Protein AF-A0AAW7JX85-F1 (afdb_monomer_lite)

Organism: NCBI:txid1776379

Structure (mmCIF, N/CA/C/O backbone):
data_AF-A0AAW7JX85-F1
#
_entry.id   AF-A0AAW7JX85-F1
#
loop_
_atom_site.group_PDB
_atom_site.id
_atom_site.type_symbol
_atom_site.label_atom_id
_atom_site.label_alt_id
_atom_site.label_comp_id
_atom_site.label_asym_id
_atom_site.label_entity_id
_atom_site.label_seq_id
_atom_site.pdbx_PDB_ins_code
_atom_site.Cartn_x
_atom_site.Cartn_y
_atom_site.Cartn_z
_atom_site.occupancy
_atom_site.B_iso_or_equiv
_atom_site.auth_seq_id
_atom_site.auth_comp_id
_atom_site.auth_asym_id
_atom_site.auth_atom_id
_atom_site.pdbx_PDB_model_num
ATOM 1 N N . ASN A 1 1 ? 28.231 -5.081 -46.125 1.00 40.06 1 ASN A N 1
ATOM 2 C CA . ASN A 1 1 ? 27.378 -3.881 -46.185 1.00 40.06 1 ASN A CA 1
ATOM 3 C C . ASN A 1 1 ? 26.794 -3.652 -44.812 1.00 40.06 1 ASN A C 1
ATOM 5 O O . ASN A 1 1 ? 25.957 -4.432 -44.390 1.00 40.06 1 ASN A O 1
ATOM 9 N N . ALA A 1 2 ? 27.368 -2.708 -44.066 1.00 45.59 2 ALA A N 1
ATOM 10 C CA . ALA A 1 2 ? 26.831 -2.276 -42.784 1.00 45.59 2 ALA A CA 1
ATOM 11 C C . ALA A 1 2 ? 25.811 -1.185 -43.098 1.00 45.59 2 ALA A C 1
ATOM 13 O O . ALA A 1 2 ? 26.187 -0.127 -43.598 1.00 45.59 2 ALA A O 1
ATOM 14 N N . ASP A 1 3 ? 24.537 -1.501 -42.905 1.00 51.84 3 ASP A N 1
ATOM 15 C CA . ASP A 1 3 ? 23.443 -0.577 -43.161 1.00 51.84 3 ASP A CA 1
ATOM 16 C C . ASP A 1 3 ? 23.617 0.677 -42.295 1.00 51.84 3 ASP A C 1
ATOM 18 O O . ASP A 1 3 ? 23.916 0.599 -41.099 1.00 51.84 3 ASP A O 1
ATOM 22 N N . ASN A 1 4 ? 23.498 1.834 -42.941 1.00 54.31 4 ASN A N 1
ATOM 23 C CA . ASN A 1 4 ? 23.667 3.154 -42.351 1.00 54.31 4 ASN A CA 1
ATOM 24 C C . ASN A 1 4 ? 22.527 3.423 -41.359 1.00 54.31 4 ASN A C 1
ATOM 26 O O . ASN A 1 4 ? 21.458 3.864 -41.764 1.00 54.31 4 ASN A O 1
ATOM 30 N N . TYR A 1 5 ? 22.738 3.161 -40.070 1.00 55.84 5 TYR A N 1
ATOM 31 C CA . TYR A 1 5 ? 21.803 3.591 -39.027 1.00 55.84 5 TYR A CA 1
ATOM 32 C C . TYR A 1 5 ? 21.971 5.095 -38.789 1.00 55.84 5 TYR A C 1
ATOM 34 O O . TYR A 1 5 ? 23.026 5.533 -38.324 1.00 55.84 5 TYR A O 1
ATOM 42 N N . ILE A 1 6 ? 20.940 5.883 -39.097 1.00 60.38 6 ILE A N 1
ATOM 43 C CA . ILE A 1 6 ? 20.898 7.316 -38.793 1.00 60.38 6 ILE A CA 1
ATOM 44 C C . ILE A 1 6 ? 20.284 7.494 -37.398 1.00 60.38 6 ILE A C 1
ATOM 46 O O . ILE A 1 6 ? 19.372 6.771 -36.994 1.00 60.38 6 ILE A O 1
ATOM 50 N N . ALA A 1 7 ? 20.804 8.446 -36.619 1.00 50.22 7 ALA A N 1
ATOM 51 C CA . ALA A 1 7 ? 20.253 8.771 -35.307 1.00 50.22 7 ALA A CA 1
ATOM 52 C C . ALA A 1 7 ? 18.783 9.215 -35.444 1.00 50.22 7 ALA A C 1
ATOM 54 O O . ALA A 1 7 ? 18.509 10.280 -35.991 1.00 50.22 7 ALA A O 1
ATOM 55 N N . GLY A 1 8 ? 17.855 8.390 -34.950 1.00 56.38 8 GLY A N 1
ATOM 56 C CA . GLY A 1 8 ? 16.407 8.597 -35.077 1.00 56.38 8 GLY A CA 1
ATOM 57 C C . GLY A 1 8 ? 15.670 7.468 -35.803 1.00 56.38 8 GLY A C 1
ATOM 58 O O . GLY A 1 8 ? 14.451 7.374 -35.670 1.00 56.38 8 GLY A O 1
ATOM 59 N N . ASP A 1 9 ? 16.385 6.578 -36.495 1.00 60.16 9 ASP A N 1
ATOM 60 C CA . ASP A 1 9 ? 15.768 5.433 -37.165 1.00 60.16 9 ASP A CA 1
ATOM 61 C C . ASP A 1 9 ? 15.318 4.369 -36.153 1.00 60.16 9 ASP A C 1
ATOM 63 O O . ASP A 1 9 ? 16.086 3.904 -35.304 1.00 60.16 9 ASP A O 1
ATOM 67 N N . ILE A 1 10 ? 14.053 3.959 -36.257 1.00 60.72 10 ILE A N 1
ATOM 68 C CA . ILE A 1 10 ? 13.500 2.818 -35.522 1.00 60.72 10 ILE A CA 1
ATOM 69 C C . ILE A 1 10 ? 13.698 1.570 -36.384 1.00 60.72 10 ILE A C 1
ATOM 71 O O . ILE A 1 10 ? 13.308 1.556 -37.549 1.00 60.72 10 ILE A O 1
ATOM 75 N N . ASP A 1 11 ? 14.273 0.512 -35.804 1.00 61.19 11 ASP A N 1
ATOM 76 C CA . ASP A 1 11 ? 14.419 -0.789 -36.467 1.00 61.19 11 ASP A CA 1
ATOM 77 C C . ASP A 1 11 ? 13.043 -1.312 -36.919 1.00 61.19 11 ASP A C 1
ATOM 79 O O . ASP A 1 11 ? 12.194 -1.697 -36.109 1.00 61.19 11 ASP A O 1
ATOM 83 N N . THR A 1 12 ? 12.825 -1.322 -38.233 1.00 59.59 12 THR A N 1
ATOM 84 C CA . THR A 1 12 ? 11.563 -1.706 -38.879 1.00 59.59 12 THR A CA 1
ATOM 85 C C . THR A 1 12 ? 11.342 -3.215 -38.910 1.00 59.59 12 THR A C 1
ATOM 87 O O . THR A 1 12 ? 10.331 -3.680 -39.429 1.00 59.59 12 THR A O 1
ATOM 90 N N . ARG A 1 13 ? 12.242 -4.019 -38.327 1.00 64.69 13 ARG A N 1
ATOM 91 C CA . ARG A 1 13 ? 12.020 -5.463 -38.149 1.00 64.69 13 ARG A CA 1
ATOM 92 C C . ARG A 1 13 ? 11.022 -5.777 -37.034 1.00 64.69 13 ARG A C 1
ATOM 94 O O . ARG A 1 13 ? 10.712 -6.948 -36.828 1.00 64.69 13 ARG A O 1
ATOM 101 N N . TYR A 1 14 ? 10.544 -4.759 -36.305 1.00 56.94 14 TYR A N 1
ATOM 102 C CA . TYR A 1 14 ? 9.513 -4.846 -35.258 1.00 56.94 14 TYR A CA 1
ATOM 103 C C . TYR A 1 14 ? 9.771 -5.926 -34.191 1.00 56.94 14 TYR A C 1
ATOM 105 O O . TYR A 1 14 ? 8.859 -6.351 -33.485 1.00 56.94 14 TYR A O 1
ATOM 113 N N . SER A 1 15 ? 11.018 -6.373 -34.028 1.00 62.97 15 SER A N 1
ATOM 114 C CA . SER A 1 15 ? 11.378 -7.412 -33.069 1.00 62.97 15 SER A CA 1
ATOM 115 C C . SER A 1 15 ? 11.629 -6.794 -31.694 1.00 62.97 15 SER A C 1
ATOM 117 O O . SER A 1 15 ? 12.772 -6.687 -31.247 1.00 62.97 15 SER A O 1
ATOM 119 N N . PHE A 1 16 ? 10.568 -6.360 -31.019 1.00 68.69 16 PHE A N 1
ATOM 120 C CA . PHE A 1 16 ? 10.638 -6.020 -29.601 1.00 68.69 16 PHE A CA 1
ATOM 121 C C . PHE A 1 16 ? 10.461 -7.289 -28.764 1.00 68.69 16 PHE A C 1
ATOM 123 O O . PHE A 1 16 ? 9.682 -8.183 -29.092 1.00 68.69 16 PHE A O 1
ATOM 130 N N . ARG A 1 17 ? 11.213 -7.388 -27.670 1.00 65.56 17 ARG A N 1
ATOM 131 C CA . ARG A 1 17 ? 11.074 -8.470 -26.695 1.00 65.56 17 ARG A CA 1
ATOM 132 C C . ARG A 1 17 ? 10.795 -7.852 -25.341 1.00 65.56 17 ARG A C 1
ATOM 134 O O . ARG A 1 17 ? 11.525 -6.961 -24.910 1.00 65.56 17 ARG A O 1
ATOM 141 N N . LEU A 1 18 ? 9.745 -8.330 -24.684 1.00 68.25 18 LEU A N 1
ATOM 142 C CA . LEU A 1 18 ? 9.506 -8.012 -23.288 1.00 68.25 18 LEU A CA 1
ATOM 143 C C . LEU A 1 18 ? 10.439 -8.884 -22.448 1.00 68.25 18 LEU A C 1
ATOM 145 O O . LEU A 1 18 ? 10.380 -10.110 -22.515 1.00 68.25 18 LEU A O 1
ATOM 149 N N . TYR A 1 19 ? 11.311 -8.241 -21.683 1.00 68.94 19 TYR A N 1
ATOM 150 C CA . TYR A 1 19 ? 12.165 -8.912 -20.715 1.00 68.94 19 TYR A CA 1
ATOM 151 C C . TYR A 1 19 ? 11.685 -8.543 -19.319 1.00 68.94 19 TYR A C 1
ATOM 153 O O . TYR A 1 19 ? 11.742 -7.377 -18.931 1.00 68.94 19 TYR A O 1
ATOM 161 N N . GLU A 1 20 ? 11.224 -9.535 -18.564 1.00 72.62 20 GLU A N 1
ATOM 162 C CA . GLU A 1 20 ? 10.958 -9.375 -17.141 1.00 72.62 20 GLU A CA 1
ATOM 163 C C . GLU A 1 20 ? 12.189 -9.841 -16.365 1.00 72.62 20 GLU A C 1
ATOM 165 O O . GLU A 1 20 ? 12.597 -11.000 -16.445 1.00 7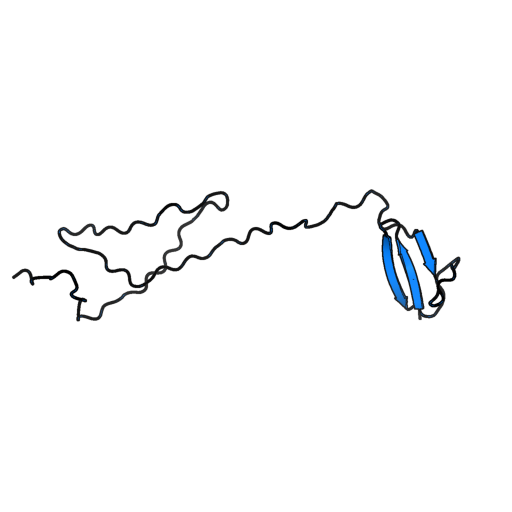2.62 20 GLU A O 1
ATOM 170 N N . PHE A 1 21 ? 12.829 -8.911 -15.658 1.00 74.19 21 PHE A N 1
ATOM 171 C CA . PHE A 1 21 ? 14.009 -9.196 -14.852 1.00 74.19 21 PHE A CA 1
ATOM 172 C C . PHE A 1 21 ? 13.777 -8.743 -13.414 1.00 74.19 21 PHE A C 1
ATOM 174 O O . PHE A 1 21 ? 13.696 -7.547 -13.124 1.00 74.19 21 PHE A O 1
ATOM 181 N N . THR A 1 22 ? 13.703 -9.711 -12.504 1.00 74.88 22 THR A N 1
ATOM 182 C CA . THR A 1 22 ? 13.582 -9.451 -11.069 1.00 74.88 22 THR A CA 1
ATOM 183 C C . THR A 1 22 ? 14.970 -9.301 -10.465 1.00 74.88 22 THR A C 1
ATOM 185 O O . THR A 1 22 ? 15.702 -10.275 -10.306 1.00 74.88 22 THR A O 1
ATOM 188 N N . MET A 1 23 ? 15.330 -8.070 -10.104 1.00 78.25 23 MET A N 1
ATOM 189 C CA . MET A 1 23 ? 16.571 -7.782 -9.388 1.00 78.25 23 MET A CA 1
ATOM 190 C C . MET A 1 23 ? 16.304 -7.765 -7.875 1.00 78.25 23 MET A C 1
ATOM 192 O O . MET A 1 23 ? 15.437 -7.002 -7.439 1.00 78.25 23 MET A O 1
ATOM 196 N N . PRO A 1 24 ? 17.018 -8.555 -7.052 1.00 77.62 24 PRO A N 1
ATOM 197 C CA . PRO A 1 24 ? 16.917 -8.431 -5.604 1.00 77.62 24 PRO A CA 1
ATOM 198 C C . PRO A 1 24 ? 17.432 -7.050 -5.175 1.00 77.62 24 PRO A C 1
ATOM 200 O O . PRO A 1 24 ? 18.538 -6.649 -5.533 1.00 77.62 24 PRO A O 1
ATOM 203 N N . THR A 1 25 ? 16.625 -6.306 -4.418 1.00 80.12 25 THR A N 1
ATOM 204 C CA . THR A 1 25 ? 16.970 -4.960 -3.934 1.00 80.12 25 THR A CA 1
ATOM 205 C C . THR A 1 25 ? 16.885 -4.882 -2.417 1.00 80.12 25 THR A C 1
ATOM 207 O O . THR A 1 25 ? 15.948 -5.415 -1.823 1.00 80.12 25 THR A O 1
ATOM 210 N N . ASP A 1 26 ? 17.804 -4.140 -1.802 1.00 85.25 26 ASP A N 1
ATOM 211 C CA . ASP A 1 26 ? 17.736 -3.789 -0.384 1.00 85.25 26 ASP A CA 1
ATOM 212 C C . ASP A 1 26 ? 16.626 -2.751 -0.141 1.00 85.25 26 ASP A C 1
ATOM 214 O O . ASP A 1 26 ? 16.649 -1.649 -0.694 1.00 85.25 26 ASP A O 1
ATOM 218 N N . LYS A 1 27 ? 15.651 -3.108 0.703 1.00 83.12 27 LYS A N 1
ATOM 219 C CA . LYS A 1 27 ? 14.491 -2.266 1.036 1.00 83.12 27 LYS A CA 1
ATOM 220 C C . LYS A 1 27 ? 14.862 -1.009 1.828 1.00 83.12 27 LYS A C 1
ATOM 222 O O . LYS A 1 27 ? 14.097 -0.051 1.811 1.00 83.12 27 LYS A O 1
ATOM 227 N N . SER A 1 28 ? 16.012 -1.000 2.503 1.00 82.62 28 SER A N 1
ATOM 228 C CA . SER A 1 28 ? 16.520 0.162 3.245 1.00 82.62 28 SER A CA 1
ATOM 229 C C . SER A 1 28 ? 17.216 1.191 2.345 1.00 82.62 28 SER A C 1
ATOM 231 O O . SER A 1 28 ? 17.562 2.287 2.791 1.00 82.62 28 SER A O 1
ATOM 233 N N . LYS A 1 29 ? 17.442 0.854 1.069 1.00 84.44 29 LYS A N 1
ATOM 234 C CA . LYS A 1 29 ? 18.219 1.659 0.125 1.00 84.44 29 LYS A CA 1
ATOM 235 C C . LYS A 1 29 ? 17.357 2.140 -1.038 1.00 84.44 29 LYS A C 1
ATOM 237 O O . LYS A 1 29 ? 16.302 1.598 -1.360 1.00 84.44 29 LYS A O 1
ATOM 242 N N . ARG A 1 30 ? 17.844 3.184 -1.709 1.00 83.31 30 ARG A N 1
ATOM 243 C CA . ARG A 1 30 ? 17.240 3.723 -2.933 1.00 83.31 30 ARG A CA 1
ATOM 244 C C . ARG A 1 30 ? 18.004 3.214 -4.150 1.00 83.31 30 ARG A C 1
ATOM 246 O O . ARG A 1 30 ? 19.232 3.179 -4.142 1.00 83.31 30 ARG A O 1
ATOM 253 N N . ILE A 1 31 ? 17.277 2.881 -5.214 1.00 85.94 31 ILE A N 1
ATOM 254 C CA . ILE A 1 31 ? 17.880 2.618 -6.526 1.00 85.94 31 ILE A CA 1
ATOM 255 C C . ILE A 1 31 ? 18.395 3.954 -7.071 1.00 85.94 31 ILE A C 1
ATOM 257 O O . ILE A 1 31 ? 17.618 4.900 -7.194 1.00 85.94 31 ILE A O 1
ATOM 261 N N . LYS A 1 32 ? 19.696 4.034 -7.367 1.00 87.38 32 LYS A N 1
ATOM 262 C CA . LYS A 1 32 ? 20.340 5.254 -7.881 1.00 87.38 32 LYS A CA 1
ATOM 263 C C . LYS A 1 32 ? 20.232 5.368 -9.401 1.00 87.38 32 LYS A C 1
ATOM 265 O O . LYS A 1 32 ? 19.911 6.434 -9.910 1.00 87.38 32 LYS A O 1
ATOM 270 N N . SER A 1 33 ? 20.504 4.280 -10.113 1.00 88.00 33 SER A N 1
ATOM 271 C CA . SER A 1 33 ? 20.450 4.225 -11.573 1.00 88.00 33 SER A CA 1
ATOM 272 C C . SER A 1 33 ? 20.214 2.796 -12.053 1.00 88.00 33 SER A C 1
ATOM 274 O O . SER A 1 33 ? 20.512 1.833 -11.345 1.00 88.00 33 SER A O 1
ATOM 276 N N . VAL A 1 34 ? 19.690 2.675 -13.270 1.00 85.94 34 VAL A N 1
ATOM 277 C CA . VAL A 1 34 ? 19.630 1.428 -14.037 1.00 85.94 34 VAL A CA 1
ATOM 278 C C . VAL A 1 34 ? 20.363 1.695 -15.346 1.00 85.94 34 VAL A C 1
ATOM 280 O O . VAL A 1 34 ? 20.040 2.661 -16.035 1.00 85.94 34 VAL A O 1
ATOM 283 N N . THR A 1 35 ? 21.357 0.870 -15.669 1.00 87.19 35 THR A N 1
ATOM 284 C CA . THR A 1 35 ? 22.217 1.062 -16.844 1.00 87.19 35 THR A CA 1
ATOM 285 C C . THR A 1 35 ? 22.089 -0.133 -17.776 1.00 87.19 35 THR A C 1
ATOM 287 O O . THR A 1 35 ? 22.250 -1.274 -17.346 1.00 87.19 35 THR A O 1
ATOM 290 N N . PHE A 1 36 ? 21.844 0.134 -19.057 1.00 83.88 36 PHE A N 1
ATOM 291 C CA . PHE A 1 36 ? 21.767 -0.877 -20.109 1.00 83.88 36 PHE A CA 1
ATOM 292 C C . PHE A 1 36 ? 22.981 -0.735 -21.021 1.00 83.88 36 PHE A C 1
ATOM 294 O O . PHE A 1 36 ? 23.260 0.356 -21.515 1.00 83.88 36 PHE A O 1
ATOM 301 N N . THR A 1 37 ? 23.706 -1.828 -21.248 1.00 83.44 37 THR A N 1
ATOM 302 C CA . THR A 1 37 ? 24.880 -1.841 -22.124 1.00 83.44 37 THR A CA 1
ATOM 303 C C . THR A 1 37 ? 24.760 -2.946 -23.163 1.00 83.44 37 THR A C 1
ATOM 305 O O . THR A 1 37 ? 24.344 -4.067 -22.872 1.00 83.44 37 THR A O 1
ATOM 308 N N . SER A 1 38 ? 25.133 -2.626 -24.400 1.00 82.56 38 SER A N 1
ATOM 309 C CA . SER A 1 38 ? 25.334 -3.625 -25.445 1.00 82.56 38 SER A CA 1
ATOM 310 C C . SER A 1 38 ? 26.780 -4.104 -25.394 1.00 82.56 38 SER A C 1
ATOM 312 O O . SER A 1 38 ? 27.704 -3.296 -25.386 1.00 82.56 38 SER A O 1
ATOM 314 N N . ARG A 1 39 ? 26.987 -5.424 -25.401 1.00 83.81 39 ARG A N 1
ATOM 315 C CA . ARG A 1 39 ? 28.331 -6.019 -25.531 1.00 83.81 39 ARG A CA 1
ATOM 316 C C . ARG A 1 39 ? 28.818 -6.085 -26.981 1.00 83.81 39 ARG A C 1
ATOM 318 O O . ARG A 1 39 ? 29.973 -6.416 -27.222 1.00 83.81 39 ARG A O 1
ATOM 325 N N . LYS A 1 40 ? 27.944 -5.801 -27.949 1.00 82.75 40 LYS A N 1
ATOM 326 C CA . LYS A 1 40 ? 28.281 -5.769 -29.373 1.00 82.75 40 LYS A CA 1
ATOM 327 C C . LYS A 1 40 ? 28.772 -4.371 -29.747 1.00 82.75 40 LYS A C 1
ATOM 329 O O . LYS A 1 40 ? 28.105 -3.389 -29.420 1.00 82.75 40 LYS A O 1
ATOM 334 N N . SER A 1 41 ? 29.904 -4.310 -30.452 1.00 79.56 41 SER A N 1
ATOM 335 C CA . SER A 1 41 ? 30.449 -3.060 -30.993 1.00 79.56 41 SER A CA 1
ATOM 336 C C . SER A 1 41 ? 29.419 -2.349 -31.879 1.00 79.56 41 SER A C 1
ATOM 338 O O . SER A 1 41 ? 28.697 -3.008 -32.632 1.00 79.56 41 SER A O 1
ATOM 340 N N . SER A 1 42 ? 29.348 -1.021 -31.761 1.00 75.75 42 SER A N 1
ATOM 341 C CA . SER A 1 42 ? 28.448 -0.139 -32.524 1.00 75.75 42 SER A CA 1
ATOM 342 C C . SER A 1 42 ? 26.960 -0.507 -32.459 1.00 75.75 42 SER A C 1
ATOM 344 O O . SER A 1 42 ? 26.220 -0.302 -33.416 1.00 75.75 42 SER A O 1
ATOM 346 N N . SER A 1 43 ? 26.506 -1.072 -31.338 1.00 76.94 43 SER A N 1
ATOM 347 C CA . SER A 1 43 ? 25.103 -1.428 -31.120 1.00 76.94 43 SER A CA 1
ATOM 348 C C . SER A 1 43 ? 24.565 -0.697 -29.897 1.00 76.94 43 SER A C 1
ATOM 350 O O . SER A 1 43 ? 25.182 -0.734 -28.833 1.00 76.94 43 SER A O 1
ATOM 352 N N . TYR A 1 44 ? 23.387 -0.093 -30.029 1.00 73.88 44 TYR A N 1
ATOM 353 C CA . TYR A 1 44 ? 22.722 0.654 -28.963 1.00 73.88 44 TYR A CA 1
ATOM 354 C C . TYR A 1 44 ? 21.416 -0.050 -28.580 1.00 73.88 44 TYR A C 1
ATOM 356 O O . TYR A 1 44 ? 20.643 -0.406 -29.469 1.00 73.88 44 TYR A O 1
ATOM 364 N N . PRO A 1 45 ? 21.154 -0.303 -27.286 1.00 77.75 45 PRO A N 1
ATOM 365 C CA . PRO A 1 45 ? 19.860 -0.824 -26.870 1.00 77.75 45 PRO A CA 1
ATOM 366 C C . PRO A 1 45 ? 18.799 0.286 -26.948 1.00 77.75 45 PRO A C 1
ATOM 368 O O . PRO A 1 45 ? 18.967 1.340 -26.338 1.00 77.75 45 PRO A O 1
ATOM 371 N N . THR A 1 46 ? 17.687 0.038 -27.642 1.00 75.88 46 THR A N 1
ATOM 372 C CA . THR A 1 46 ? 16.505 0.915 -27.604 1.00 75.88 46 THR A CA 1
ATOM 373 C C . THR A 1 46 ? 15.567 0.452 -26.493 1.00 75.88 46 THR A C 1
ATOM 375 O O . THR A 1 46 ? 15.159 -0.709 -26.468 1.00 75.88 46 THR A O 1
ATOM 378 N N . ILE A 1 47 ? 15.215 1.354 -25.574 1.00 79.75 47 ILE A N 1
ATOM 379 C CA . ILE A 1 47 ? 14.326 1.069 -24.442 1.00 79.75 47 ILE A CA 1
ATOM 380 C C . ILE A 1 47 ? 13.012 1.829 -24.634 1.00 79.75 47 ILE A C 1
ATOM 382 O O . ILE A 1 47 ? 13.013 3.055 -24.668 1.00 79.75 47 ILE A O 1
ATOM 386 N N . LEU A 1 48 ? 11.895 1.102 -24.742 1.00 78.94 48 LEU A N 1
ATOM 387 C CA . LEU A 1 48 ? 10.555 1.691 -24.903 1.00 78.94 48 LEU A CA 1
ATOM 388 C C . LEU A 1 48 ? 9.898 2.046 -23.561 1.00 78.94 48 LEU A C 1
ATOM 390 O O . LEU A 1 48 ? 9.084 2.961 -23.497 1.00 78.94 48 LEU A O 1
ATOM 394 N N . GLY A 1 49 ? 10.239 1.336 -22.482 1.00 80.12 49 GLY A N 1
ATOM 395 C CA . GLY A 1 49 ? 9.670 1.586 -21.162 1.00 80.12 49 GLY A CA 1
ATOM 396 C C . GLY A 1 49 ? 10.345 0.783 -20.056 1.00 80.12 49 GLY A C 1
ATOM 397 O O . GLY A 1 49 ? 10.854 -0.313 -20.286 1.00 80.12 49 GLY A O 1
ATOM 398 N N . ILE A 1 50 ? 10.347 1.347 -18.847 1.00 83.06 50 ILE A N 1
ATOM 399 C CA . ILE A 1 50 ? 10.850 0.711 -17.626 1.00 83.06 50 ILE A CA 1
ATOM 400 C C . ILE A 1 50 ? 9.787 0.883 -16.544 1.00 83.06 50 ILE A C 1
ATOM 402 O O . ILE A 1 50 ? 9.341 2.000 -16.284 1.00 83.06 50 ILE A O 1
ATOM 406 N N . ALA A 1 51 ? 9.415 -0.212 -15.884 1.00 82.44 51 ALA A N 1
ATOM 407 C CA . ALA A 1 51 ? 8.537 -0.192 -14.721 1.00 82.44 51 ALA A CA 1
ATOM 408 C C . ALA A 1 51 ? 9.294 -0.653 -13.469 1.00 82.44 51 ALA A C 1
ATOM 410 O O . ALA A 1 51 ? 10.150 -1.535 -13.522 1.00 82.44 51 ALA A O 1
ATOM 411 N N . LYS A 1 52 ? 8.960 -0.059 -12.321 1.00 82.31 52 LYS A N 1
ATOM 412 C CA . LYS A 1 52 ? 9.497 -0.416 -11.004 1.00 82.31 52 LYS A CA 1
ATOM 413 C C . LYS A 1 52 ? 8.339 -0.705 -10.061 1.00 82.31 52 LYS A C 1
ATOM 415 O O . LYS A 1 52 ? 7.481 0.150 -9.863 1.00 82.31 52 LYS A O 1
ATOM 420 N N . LYS A 1 53 ? 8.389 -1.844 -9.368 1.00 79.19 53 LYS A N 1
ATOM 421 C CA . LYS A 1 53 ? 7.552 -2.078 -8.187 1.00 79.19 53 LYS A CA 1
ATOM 422 C C . LYS A 1 53 ? 8.247 -1.499 -6.949 1.00 79.19 53 LYS A C 1
ATOM 424 O O . LYS A 1 53 ? 9.403 -1.809 -6.657 1.00 79.19 53 LYS A O 1
ATOM 429 N N . GLY A 1 54 ? 7.584 -0.568 -6.269 1.00 74.62 54 GLY A N 1
ATOM 430 C CA . GLY A 1 54 ? 8.046 -0.007 -4.998 1.00 74.62 54 GLY A CA 1
ATOM 431 C C . GLY A 1 54 ? 7.722 -0.921 -3.816 1.00 74.62 54 GLY A C 1
ATOM 432 O O . GLY A 1 54 ? 6.846 -1.778 -3.912 1.00 74.62 54 GLY A O 1
ATOM 433 N N . PHE A 1 55 ? 8.417 -0.718 -2.697 1.00 74.19 55 PHE A N 1
ATOM 434 C CA . PHE A 1 55 ? 8.005 -1.251 -1.401 1.00 74.19 55 PHE A CA 1
ATOM 435 C C . PHE A 1 55 ? 7.293 -0.134 -0.635 1.00 74.19 55 PHE A C 1
ATOM 437 O O . PHE A 1 55 ? 7.814 0.979 -0.555 1.00 74.19 55 PHE A O 1
ATOM 444 N N . TYR A 1 56 ? 6.096 -0.413 -0.125 1.00 76.50 56 TYR A N 1
ATOM 445 C CA . TYR A 1 56 ? 5.346 0.534 0.692 1.00 76.50 56 TYR A CA 1
ATOM 446 C C . TYR A 1 56 ? 5.924 0.549 2.109 1.00 76.50 56 TYR A C 1
ATOM 448 O O . TYR A 1 56 ? 6.013 -0.498 2.747 1.00 76.50 56 TYR A O 1
ATOM 456 N N . VAL A 1 57 ? 6.314 1.730 2.589 1.00 73.44 57 VAL A N 1
ATOM 457 C CA . VAL A 1 57 ? 6.719 1.941 3.981 1.00 73.44 57 VAL A CA 1
ATOM 458 C C . VAL A 1 57 ? 5.624 2.777 4.643 1.00 73.44 57 VAL A C 1
ATOM 460 O O . VAL A 1 57 ? 5.483 3.947 4.284 1.00 73.44 57 VAL A O 1
ATOM 463 N N . PRO A 1 58 ? 4.819 2.211 5.559 1.00 74.50 58 PRO A N 1
ATOM 464 C CA . PRO A 1 58 ? 3.858 2.999 6.318 1.00 74.50 58 PRO A CA 1
ATOM 465 C C . PRO A 1 58 ? 4.619 3.979 7.216 1.00 74.50 58 PRO A C 1
ATOM 467 O O . PRO A 1 58 ? 5.429 3.573 8.041 1.00 74.50 58 PRO A O 1
ATOM 47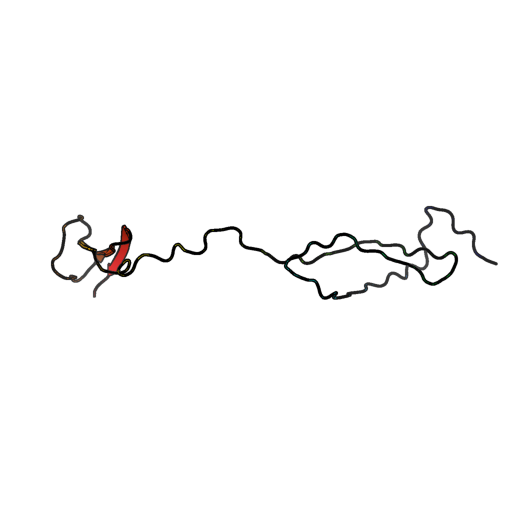0 N N . THR A 1 59 ? 4.368 5.276 7.051 1.00 76.25 59 THR A N 1
ATOM 471 C CA . THR A 1 59 ? 4.971 6.351 7.863 1.00 76.25 59 THR A CA 1
ATOM 472 C C . THR A 1 59 ? 4.013 6.874 8.939 1.00 76.25 59 THR A C 1
ATOM 474 O O . THR A 1 59 ? 4.153 8.004 9.396 1.00 76.25 59 THR A O 1
ATOM 477 N N . GLY A 1 60 ? 2.995 6.088 9.299 1.00 76.50 60 GLY A N 1
ATOM 478 C CA . GLY A 1 60 ? 1.994 6.441 10.308 1.00 76.50 60 GLY A CA 1
ATOM 479 C C . GLY A 1 60 ? 2.298 5.834 11.677 1.00 76.50 60 GLY A C 1
ATOM 480 O O . GLY A 1 60 ? 3.039 4.860 11.783 1.00 76.50 60 GLY A O 1
ATOM 481 N N . ILE A 1 61 ? 1.689 6.390 12.725 1.00 74.44 61 ILE A N 1
ATOM 482 C CA . ILE A 1 61 ? 1.686 5.788 14.064 1.00 74.44 61 ILE A CA 1
ATOM 483 C C . ILE A 1 61 ? 0.760 4.567 14.014 1.00 74.44 61 ILE A C 1
ATOM 4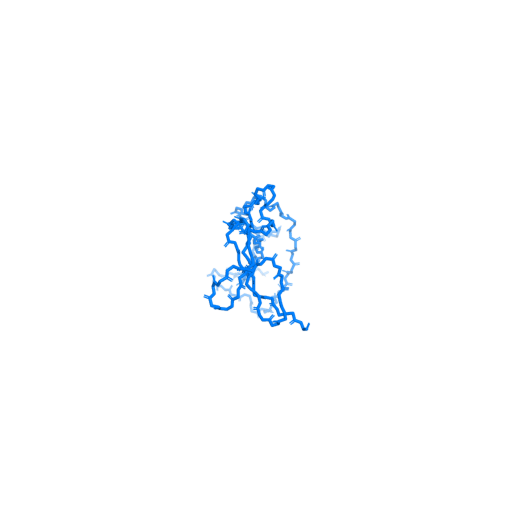85 O O . ILE A 1 61 ? -0.434 4.717 13.761 1.00 74.44 61 ILE A O 1
ATOM 489 N N . VAL A 1 62 ? 1.312 3.364 14.200 1.00 66.94 62 VAL A N 1
ATOM 490 C CA . VAL A 1 62 ? 0.557 2.098 14.082 1.00 66.94 62 VAL A CA 1
ATOM 491 C C . VAL A 1 62 ? -0.209 1.771 15.367 1.00 66.94 62 VAL A C 1
ATOM 493 O O . VAL A 1 62 ? -1.289 1.194 15.306 1.00 66.94 62 VAL A O 1
ATOM 496 N N . SER A 1 63 ? 0.287 2.223 16.512 1.00 62.62 63 SER A N 1
ATOM 497 C CA . SER A 1 63 ? -0.400 2.209 17.802 1.00 62.62 63 SER A CA 1
ATOM 498 C C . SER A 1 63 ? 0.521 2.882 18.812 1.00 62.62 63 SER A C 1
ATOM 500 O O . SER A 1 63 ? 1.740 2.743 18.732 1.00 62.62 63 SER A O 1
ATOM 502 N N . VAL A 1 64 ? -0.049 3.635 19.746 1.00 63.72 64 VAL A N 1
ATOM 503 C CA . VAL A 1 64 ? 0.643 3.943 20.999 1.00 63.72 64 VAL A CA 1
ATOM 504 C C . VAL A 1 64 ? 0.344 2.737 21.875 1.00 63.72 64 VAL A C 1
ATOM 506 O O . VAL A 1 64 ? -0.838 2.451 22.071 1.00 63.72 64 VAL A O 1
ATOM 509 N N . ASP A 1 65 ? 1.359 1.985 22.304 1.00 60.34 65 ASP A N 1
ATOM 510 C CA . ASP A 1 65 ? 1.152 0.915 23.282 1.00 60.34 65 ASP A CA 1
ATOM 511 C C . ASP A 1 65 ? 0.491 1.553 24.502 1.00 60.34 65 ASP A C 1
ATOM 513 O O . ASP A 1 65 ? 1.074 2.387 25.196 1.00 60.34 65 ASP A O 1
ATOM 517 N N . THR A 1 66 ? -0.796 1.274 24.664 1.00 62.34 66 THR A N 1
ATOM 518 C CA . THR A 1 66 ? -1.595 1.857 25.725 1.00 62.34 66 THR A CA 1
ATOM 519 C C . THR A 1 66 ? -1.141 1.265 27.052 1.00 62.34 66 THR A C 1
ATOM 521 O O . THR A 1 66 ? -1.013 0.049 27.166 1.00 62.34 66 THR A O 1
ATOM 524 N N . GLU A 1 67 ? -0.897 2.149 28.018 1.00 63.78 67 GLU A N 1
ATOM 525 C CA . GLU A 1 67 ? -0.482 1.874 29.398 1.00 63.78 67 GLU A CA 1
ATOM 526 C C . GLU A 1 67 ? -1.153 0.617 29.989 1.00 63.78 67 GLU A C 1
ATOM 528 O O . GLU A 1 67 ? -2.321 0.336 29.702 1.00 63.78 67 GLU A O 1
ATOM 533 N N . GLU A 1 68 ? -0.436 -0.140 30.832 1.00 70.50 68 GLU A N 1
ATOM 534 C CA . GLU A 1 68 ? -1.017 -1.278 31.562 1.00 70.50 68 GLU A CA 1
ATOM 535 C C . GLU A 1 68 ? -2.349 -0.871 32.222 1.00 70.50 68 GLU A C 1
ATOM 537 O O . GLU A 1 68 ? -2.428 0.109 32.962 1.00 70.50 68 GLU A O 1
ATOM 542 N N . GLY A 1 69 ? -3.423 -1.608 31.920 1.00 67.69 69 GLY A N 1
ATOM 543 C CA . GLY A 1 69 ? -4.773 -1.318 32.421 1.00 67.69 69 GLY A CA 1
ATOM 544 C C . GLY A 1 69 ? -5.621 -0.381 31.545 1.00 67.69 69 GLY A C 1
ATOM 545 O O . GLY A 1 69 ? -6.747 -0.042 31.907 1.00 67.69 69 GLY A O 1
ATOM 546 N N . ALA A 1 70 ? -5.144 0.014 30.367 1.00 72.31 70 ALA A N 1
ATOM 547 C CA . ALA A 1 70 ? -5.891 0.823 29.402 1.00 72.31 70 ALA A CA 1
ATOM 548 C C . ALA A 1 70 ? -7.252 0.241 28.979 1.00 72.31 70 ALA A C 1
ATOM 550 O O . ALA A 1 70 ? -8.217 0.991 28.790 1.00 72.31 70 ALA A O 1
ATOM 551 N N . ASP A 1 71 ? -7.333 -1.086 28.873 1.00 82.69 71 ASP A N 1
ATOM 552 C CA . ASP A 1 71 ? -8.554 -1.826 28.540 1.00 82.69 71 ASP A CA 1
ATOM 553 C C . ASP A 1 71 ? -9.413 -2.167 29.769 1.00 82.69 71 ASP A C 1
ATOM 555 O O . ASP A 1 71 ? -10.426 -2.864 29.658 1.00 82.69 71 ASP A O 1
ATOM 559 N N . GLU A 1 72 ? -9.069 -1.654 30.951 1.00 90.38 72 GLU A N 1
ATOM 560 C CA . GLU A 1 72 ? -9.935 -1.770 32.118 1.00 90.38 72 GLU A CA 1
ATOM 561 C C . GLU A 1 72 ? -11.177 -0.889 31.977 1.00 90.38 72 GLU A C 1
ATOM 563 O O . GLU A 1 72 ? -11.142 0.248 31.490 1.00 90.38 72 GLU A O 1
ATOM 568 N N . ILE A 1 73 ? -12.303 -1.416 32.455 1.00 92.25 73 ILE A N 1
ATOM 569 C CA . ILE A 1 73 ? -13.580 -0.710 32.460 1.00 92.25 73 ILE A CA 1
ATOM 570 C C . ILE A 1 73 ? -13.524 0.410 33.504 1.00 92.25 73 ILE A C 1
ATOM 572 O O . ILE A 1 73 ? -13.433 0.166 34.704 1.00 92.25 73 ILE A O 1
ATOM 576 N N . GLN A 1 74 ? -13.645 1.652 33.043 1.00 94.62 74 GLN A N 1
ATOM 577 C CA . GLN A 1 74 ? -13.817 2.831 33.891 1.00 94.62 74 GLN A CA 1
ATOM 578 C C . GLN A 1 74 ? -15.265 2.942 34.402 1.00 94.62 74 GLN A C 1
ATOM 580 O O . GLN A 1 74 ? -15.516 3.342 35.544 1.00 94.62 74 GLN A O 1
ATOM 585 N N . GLY A 1 75 ? -16.242 2.580 33.567 1.00 95.81 75 GLY A N 1
ATOM 586 C CA . GLY A 1 75 ? -17.651 2.604 33.945 1.00 95.81 75 GLY A CA 1
ATOM 587 C C . GLY A 1 75 ? -18.585 2.035 32.884 1.00 95.81 75 GLY A C 1
ATOM 588 O O . GLY A 1 75 ? -18.237 1.941 31.708 1.00 95.81 75 GLY A O 1
ATOM 589 N N . ILE A 1 76 ? -19.789 1.673 33.319 1.00 97.06 76 ILE A N 1
ATOM 590 C CA . ILE A 1 76 ? -20.883 1.204 32.468 1.00 97.06 76 ILE A CA 1
ATOM 591 C C . ILE A 1 76 ? -22.021 2.210 32.604 1.00 97.06 76 ILE A C 1
ATOM 593 O O . ILE A 1 76 ? -22.302 2.666 33.711 1.00 97.06 76 ILE A O 1
ATOM 597 N N . TYR A 1 77 ? -22.663 2.565 31.497 1.00 97.50 77 TYR A N 1
ATOM 598 C CA . TYR A 1 77 ? -23.721 3.567 31.455 1.00 97.50 77 TYR A CA 1
ATOM 599 C C . TYR A 1 77 ? -24.896 3.089 30.602 1.00 97.50 77 TYR A C 1
ATOM 601 O O . TYR A 1 77 ? -24.718 2.302 29.672 1.00 97.50 77 TYR A O 1
ATOM 609 N N . ASN A 1 78 ? -26.100 3.577 30.887 1.00 95.75 78 ASN A N 1
ATOM 610 C CA . ASN A 1 78 ? -27.245 3.395 29.994 1.00 95.75 78 ASN A CA 1
ATOM 611 C C . ASN A 1 78 ? -27.229 4.429 28.848 1.00 95.75 78 ASN A C 1
ATOM 613 O O . ASN A 1 78 ? -26.3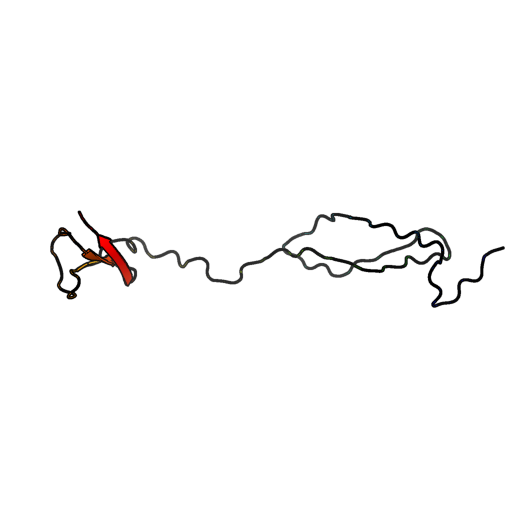72 5.312 28.788 1.00 95.75 78 ASN A O 1
ATOM 617 N N . ILE A 1 79 ? -28.204 4.346 27.938 1.00 94.88 79 ILE A N 1
ATOM 618 C CA . ILE A 1 79 ? -28.330 5.269 26.793 1.00 94.88 79 ILE A CA 1
ATOM 619 C C . ILE A 1 79 ? -28.572 6.733 27.187 1.00 94.88 79 ILE A C 1
ATOM 621 O O . ILE A 1 79 ? -28.289 7.624 26.394 1.00 94.88 79 ILE A O 1
ATOM 625 N N . ASN A 1 80 ? -29.047 6.974 28.411 1.00 95.31 80 ASN A N 1
ATOM 626 C CA . ASN A 1 80 ? -29.263 8.309 28.964 1.00 95.31 80 ASN A CA 1
ATOM 627 C C . ASN A 1 80 ? -27.997 8.857 29.652 1.00 95.31 80 ASN A C 1
ATOM 629 O O . ASN A 1 80 ? -28.035 9.941 30.225 1.00 95.31 80 ASN A O 1
ATOM 633 N N . GLY A 1 81 ? -26.886 8.110 29.640 1.00 93.75 81 GLY A N 1
ATOM 634 C CA . GLY A 1 81 ? -25.626 8.499 30.275 1.00 93.75 81 GLY A CA 1
ATOM 635 C C . GLY A 1 81 ? -25.579 8.279 31.791 1.00 93.75 81 GLY A C 1
ATOM 636 O O . GLY A 1 81 ? -24.629 8.716 32.436 1.00 93.75 81 GLY A O 1
ATOM 637 N N . MET A 1 82 ? -26.560 7.592 32.384 1.00 95.69 82 MET A N 1
ATOM 638 C CA . MET A 1 82 ? -26.542 7.266 33.815 1.00 95.69 82 MET A CA 1
ATOM 639 C C . MET A 1 82 ? -25.628 6.073 34.081 1.00 95.69 82 MET A C 1
ATOM 641 O O . MET A 1 82 ? -25.710 5.067 33.375 1.00 95.69 82 MET A O 1
ATOM 645 N N . ARG A 1 83 ? -24.791 6.163 35.121 1.00 96.12 83 ARG A N 1
ATOM 646 C CA . ARG A 1 83 ? -23.876 5.086 35.520 1.00 96.12 83 ARG A CA 1
ATOM 647 C C . ARG A 1 83 ? -24.649 3.889 36.085 1.00 96.12 83 ARG A C 1
ATOM 649 O O . ARG A 1 83 ? -25.567 4.058 36.880 1.00 96.12 83 ARG A O 1
ATOM 656 N N . LEU A 1 84 ? -24.243 2.690 35.687 1.00 95.19 84 LEU A N 1
ATOM 657 C CA . LEU A 1 84 ? -24.785 1.406 36.117 1.00 95.19 84 LEU A CA 1
ATOM 658 C C . LEU A 1 84 ? -23.760 0.671 36.991 1.00 95.19 84 LEU A C 1
ATOM 660 O O . LEU A 1 84 ? -22.559 0.726 36.727 1.00 95.19 84 LEU A O 1
ATOM 664 N N . ASN A 1 85 ?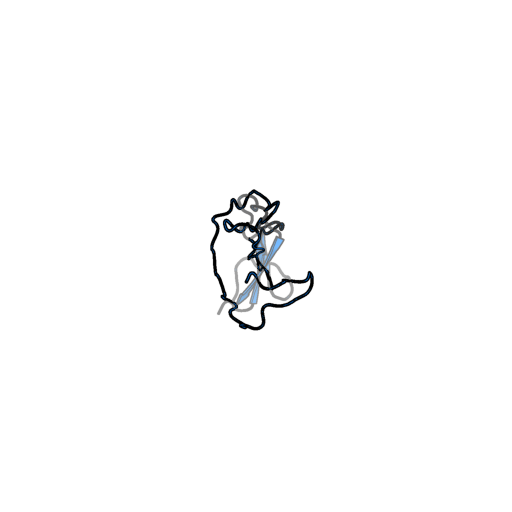 -24.237 -0.049 38.009 1.00 94.06 85 ASN A N 1
ATOM 665 C CA . ASN A 1 85 ? -23.384 -0.872 38.881 1.00 94.06 85 ASN A CA 1
ATOM 666 C C . ASN A 1 85 ? -22.974 -2.197 38.221 1.00 94.06 85 ASN A C 1
ATOM 668 O O . ASN A 1 85 ? -21.945 -2.771 38.561 1.00 94.06 85 ASN A O 1
ATOM 672 N N . ALA A 1 86 ? -23.787 -2.680 37.284 1.00 93.56 86 ALA A N 1
ATOM 673 C CA . ALA A 1 86 ? -23.548 -3.877 36.495 1.00 93.56 86 ALA A CA 1
ATOM 674 C C . ALA A 1 86 ? -24.253 -3.735 35.135 1.00 93.56 86 ALA A C 1
ATOM 676 O O . ALA A 1 86 ? -25.189 -2.935 35.020 1.00 93.56 86 ALA A O 1
ATOM 677 N N . PRO A 1 87 ? -23.841 -4.494 34.107 1.00 94.19 87 PRO A N 1
ATOM 678 C CA . PRO A 1 87 ? -24.527 -4.486 32.825 1.00 94.19 87 PRO A CA 1
ATOM 679 C C . PRO A 1 87 ? -25.987 -4.954 32.946 1.00 94.19 87 PRO A C 1
ATOM 681 O O . PRO A 1 87 ? -26.282 -5.915 33.655 1.00 94.19 87 PRO A O 1
ATOM 684 N N . GLN A 1 88 ? -26.901 -4.293 32.238 1.00 94.62 88 GLN A N 1
ATOM 685 C CA . GLN A 1 88 ? -28.335 -4.618 32.228 1.00 94.62 88 GLN A CA 1
ATOM 686 C C . GLN A 1 88 ? -28.785 -5.126 30.855 1.00 94.62 88 GLN A C 1
ATOM 688 O O . GLN A 1 88 ? -28.098 -4.912 29.861 1.00 94.62 88 GLN A O 1
ATOM 693 N N . ARG A 1 89 ? -29.952 -5.777 30.761 1.00 95.38 89 ARG A N 1
ATOM 694 C CA . ARG A 1 89 ? -30.532 -6.152 29.456 1.00 95.38 89 ARG A CA 1
ATOM 695 C C . ARG A 1 89 ? -30.777 -4.894 28.614 1.00 95.38 89 ARG A C 1
ATOM 697 O O . ARG A 1 89 ? -31.227 -3.875 29.132 1.00 95.38 89 ARG A O 1
ATOM 704 N N . GLY A 1 90 ? -30.492 -4.972 27.319 1.00 93.12 90 GLY A N 1
ATOM 705 C CA . GLY A 1 90 ? -30.526 -3.839 26.395 1.00 93.12 90 GLY A CA 1
ATOM 706 C C . GLY A 1 90 ? -29.148 -3.226 26.128 1.00 93.12 90 GLY A C 1
ATOM 707 O O . GLY A 1 90 ? -28.117 -3.893 26.232 1.00 93.12 90 GLY A O 1
ATOM 708 N N . ILE A 1 91 ? -29.131 -1.959 25.705 1.00 96.75 91 ILE A N 1
ATOM 709 C CA . ILE A 1 91 ? -27.907 -1.247 25.309 1.00 96.75 91 ILE A CA 1
ATOM 710 C C . ILE A 1 91 ? -27.177 -0.719 26.547 1.00 96.75 91 ILE A C 1
ATOM 712 O O . ILE A 1 91 ? -27.724 0.074 27.312 1.00 96.75 91 ILE A O 1
ATOM 716 N N . ASN A 1 92 ? -25.904 -1.087 26.671 1.00 97.12 92 ASN A N 1
ATOM 717 C CA . ASN A 1 92 ? -24.963 -0.583 27.664 1.00 97.12 92 ASN A CA 1
ATOM 718 C C . ASN A 1 92 ? -23.812 0.129 26.951 1.00 97.12 92 ASN A C 1
ATOM 720 O O . ASN A 1 92 ? -23.323 -0.329 25.918 1.00 97.12 92 ASN A O 1
ATOM 724 N N . ILE A 1 93 ? -23.354 1.237 27.514 1.00 97.75 93 ILE A N 1
ATOM 725 C CA . ILE A 1 93 ? -22.209 2.011 27.046 1.00 97.75 93 ILE A CA 1
ATOM 726 C C . ILE A 1 93 ? -21.058 1.752 28.022 1.00 97.75 93 ILE A C 1
ATOM 728 O O . ILE A 1 93 ? -21.129 2.152 29.179 1.00 97.75 93 ILE A O 1
ATOM 732 N N . ILE A 1 94 ? -20.009 1.067 27.574 1.00 96.56 94 ILE A N 1
ATOM 733 C CA . ILE A 1 94 ? -18.825 0.739 28.376 1.00 96.56 94 ILE A CA 1
ATOM 734 C C . ILE A 1 94 ? -17.734 1.757 28.060 1.00 96.56 94 ILE A C 1
ATOM 736 O O . ILE A 1 94 ? -17.313 1.869 26.907 1.00 96.56 94 ILE A O 1
ATOM 740 N N . ARG A 1 95 ? -17.281 2.491 29.077 1.00 94.81 95 ARG A N 1
ATOM 741 C CA . ARG A 1 95 ? -16.151 3.421 29.006 1.00 94.81 95 ARG A CA 1
ATOM 742 C C . ARG A 1 95 ? -14.906 2.733 29.549 1.00 94.81 95 ARG A C 1
ATOM 744 O O . ARG A 1 95 ? -14.946 2.198 30.655 1.00 94.81 95 ARG A O 1
ATOM 751 N N . TYR A 1 96 ? -13.818 2.780 28.796 1.00 93.94 96 TYR A N 1
ATOM 752 C CA . TYR A 1 96 ? -12.521 2.238 29.197 1.00 93.94 96 TYR A CA 1
ATOM 753 C C . TYR A 1 96 ? -11.602 3.346 29.715 1.00 93.94 96 TYR A C 1
ATOM 755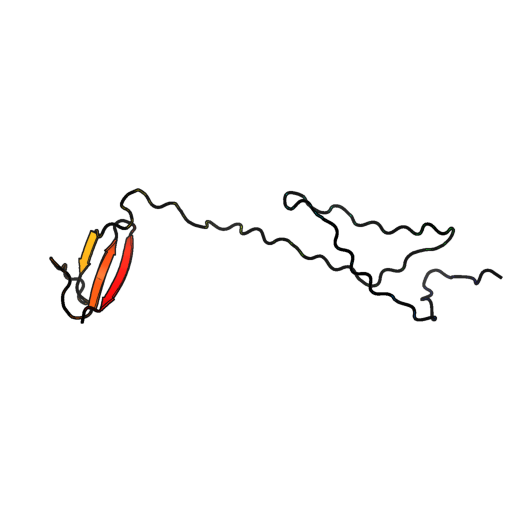 O O . TYR A 1 96 ? -11.793 4.519 29.378 1.00 93.94 96 TYR A O 1
ATOM 763 N N . LYS A 1 97 ? -10.602 2.986 30.527 1.00 90.69 97 LYS A N 1
ATOM 764 C CA . LYS A 1 97 ? -9.627 3.948 31.069 1.00 90.69 97 LYS A CA 1
ATOM 765 C C . LYS A 1 97 ? -8.835 4.669 29.978 1.00 90.69 97 LYS A C 1
ATOM 767 O O . LYS A 1 97 ? -8.576 5.858 30.123 1.00 90.69 97 LYS A O 1
ATOM 772 N N . ASN A 1 98 ? -8.565 4.010 28.850 1.00 84.50 98 ASN A N 1
ATOM 773 C CA . ASN A 1 98 ? -7.952 4.628 27.666 1.00 84.50 98 ASN A CA 1
ATOM 774 C C . ASN A 1 98 ? -8.841 5.658 26.937 1.00 84.50 98 ASN A C 1
ATOM 776 O O . ASN A 1 98 ? -8.482 6.144 25.867 1.00 84.50 98 ASN A O 1
ATOM 780 N N . GLY A 1 99 ? -10.027 5.972 27.466 1.00 87.06 99 GLY A N 1
ATOM 781 C CA . GLY A 1 99 ? -10.951 6.941 26.886 1.00 87.06 99 GLY A CA 1
ATOM 782 C C . GLY A 1 99 ? -11.785 6.401 25.723 1.00 87.06 99 GLY A C 1
ATOM 783 O O . GLY A 1 99 ? -12.695 7.094 25.261 1.00 87.06 99 GLY A O 1
ATOM 784 N N . SER A 1 100 ? -11.551 5.166 25.273 1.00 91.00 100 SER A N 1
ATOM 785 C CA . SER A 1 100 ? -12.410 4.519 24.284 1.00 91.00 100 SER A CA 1
ATOM 786 C C . SER A 1 100 ? -13.773 4.157 24.884 1.00 91.00 100 SER A C 1
ATOM 788 O O . SER A 1 100 ? -13.967 4.075 26.101 1.00 91.00 100 SER A O 1
ATOM 790 N N . THR A 1 101 ? -14.784 4.000 24.031 1.00 94.50 101 THR A N 1
ATOM 791 C CA . THR A 1 101 ? -16.150 3.670 24.454 1.00 94.50 101 THR A CA 1
ATOM 792 C C . THR A 1 101 ? -16.761 2.654 23.500 1.00 94.50 101 THR A C 1
ATOM 794 O O . THR A 1 101 ? -16.671 2.821 22.286 1.00 94.50 101 THR A O 1
ATOM 797 N N . LYS A 1 102 ? -17.405 1.612 24.035 1.00 94.88 102 LYS A N 1
ATOM 798 C CA . LYS A 1 102 ? -18.105 0.583 23.250 1.00 94.88 102 LYS A CA 1
ATOM 799 C C . LYS A 1 102 ? -19.577 0.518 23.638 1.00 94.88 102 LYS A C 1
ATOM 801 O O . LYS A 1 102 ? -19.915 0.585 24.815 1.00 94.88 102 LYS A O 1
ATOM 806 N N . LYS A 1 103 ? -20.456 0.361 22.646 1.00 96.31 103 LYS A N 1
ATOM 807 C CA . LYS A 1 103 ? -21.883 0.076 22.859 1.00 96.31 103 LYS A CA 1
ATOM 808 C C . LYS A 1 103 ? -22.096 -1.432 22.759 1.00 96.31 103 LYS A C 1
ATOM 810 O O . LYS A 1 103 ? -21.736 -2.026 21.747 1.00 96.31 103 LYS A O 1
ATOM 815 N N . VAL A 1 104 ? -22.666 -2.041 23.793 1.00 95.75 104 VAL A N 1
ATOM 816 C CA . VAL A 1 104 ? -22.878 -3.490 23.903 1.00 95.75 104 VAL A CA 1
ATOM 817 C C . VAL A 1 104 ? -24.354 -3.766 24.155 1.00 95.75 104 VAL A C 1
ATOM 819 O O . VAL A 1 104 ? -24.964 -3.136 25.015 1.00 95.75 104 VAL A O 1
ATOM 822 N N . ILE A 1 105 ? -24.930 -4.707 23.409 1.00 95.75 105 ILE A N 1
ATOM 823 C CA . ILE A 1 105 ? -26.309 -5.163 23.606 1.00 95.75 105 ILE A CA 1
ATOM 824 C C . ILE A 1 105 ? -26.272 -6.459 24.406 1.00 95.75 105 ILE A C 1
ATOM 826 O O . ILE A 1 105 ? -25.655 -7.432 23.976 1.00 95.75 105 ILE A O 1
ATOM 830 N N . ILE A 1 106 ? -26.964 -6.479 25.540 1.00 94.81 106 ILE A N 1
ATOM 831 C CA . ILE A 1 106 ? -27.154 -7.675 26.362 1.00 94.81 106 ILE A CA 1
ATOM 832 C C . ILE A 1 106 ? -28.584 -8.163 26.158 1.00 94.81 106 ILE A C 1
ATOM 834 O O . ILE A 1 106 ? -29.527 -7.378 26.261 1.00 94.81 106 ILE A O 1
ATOM 838 N N . ARG A 1 107 ? -28.734 -9.440 25.810 1.00 92.38 107 ARG A N 1
ATOM 839 C CA . ARG A 1 107 ? -30.036 -10.071 25.558 1.00 92.38 107 ARG A CA 1
ATOM 840 C C . ARG A 1 107 ? -30.678 -10.582 26.840 1.00 92.38 107 ARG A C 1
ATOM 842 O O . ARG A 1 107 ? -29.950 -10.886 27.801 1.00 92.38 107 ARG A O 1
#

Sequence (107 aa):
NADNYIAGDIDTRYSFRLYEFTMPTDKSKRIKSVTFTSRKSSSYPTILGIAKKGFYVPTGIVSVDTEEGADEIQGIYNINGMRLNAPQRGINIIRYKNGSTKKVIIR

pLDDT: mean 79.74, std 13.76, range [40.06, 97.75]

Foldseek 3Di:
DPDDDDVPDDPPVPDDDDDDDDDDDDLVDDDPDDDDDDPDPPDDDDDPDDDDDHDDDDPDDPDDPDPVQQAPFPFKADPVRHTDPDDDAAWIWTAGNVRDIDIDHDD

Radius of gyration: 32.75 Å; chains: 1; bounding box: 61×19×85 Å

Secondary structure (DSSP, 8-state):
------TT---TT-------------TTS---------SSTT----------PPPP---S-------TTTTSEEEEE-TTS-EESS--SEEEEEEETTS-EEEEEE-